Protein AF-A0A4P2VC71-F1 (afdb_monomer_lite)

pLDDT: mean 95.1, std 4.42, range [69.25, 98.5]

Secondary structure (DSSP, 8-state):
--HHHHHHHHHHHHHHHHTS-SSPPHHHHHHHHHIIIIIIIIIIIIIIIHHHHHHHTTT-HHHHHHHHHHHHHHHHHHHHHHHHHHHHHTT-TTHHHHHHHHHHHHHHHHHHHHHHTGGGGGGS-HHHHHHHHHHHHHHHHHHHHHSSHHHHS---GGGGGGTT-

InterPro domains:
  IPR012312 Hemerythrin-like [PF01814] (28-120)

Sequence (165 aa):
MDLLDLLLHEHAEIRTWALAPRPWPVQQFEEFNWFVVQCHATQLEDEVLFPLLRSRMAGRDEFLRSLSRIAADHRLLATLAGNTIKYGREGADVYPRRIDDYFKLLQFHNDSEEEMIFTAWNELPAADREDASARAADSARRCASSGPYLRYSGLAERTLGYLGQ

Radius of gyration: 16.1 Å; chains: 1; bounding box: 42×27×44 Å

Organism: NCBI:txid1874277

Structure (mmCIF, N/CA/C/O backbone):
data_AF-A0A4P2VC71-F1
#
_entry.id   AF-A0A4P2VC71-F1
#
loop_
_atom_site.group_PDB
_atom_site.id
_atom_site.type_symbol
_atom_site.label_atom_id
_atom_site.label_alt_id
_atom_site.label_comp_id
_atom_site.label_asym_id
_atom_site.label_entity_id
_atom_site.label_seq_id
_atom_site.pdbx_PDB_ins_code
_atom_site.Cartn_x
_atom_site.Cartn_y
_atom_site.Cartn_z
_atom_site.occupancy
_atom_site.B_iso_or_equiv
_atom_site.auth_seq_id
_atom_site.auth_comp_id
_atom_site.auth_asym_id
_atom_site.auth_atom_id
_atom_site.pdbx_PDB_model_num
ATOM 1 N N . MET A 1 1 ? -17.676 2.577 1.368 1.00 87.62 1 MET A N 1
ATOM 2 C CA . MET A 1 1 ? -16.464 1.724 1.289 1.00 87.62 1 MET A CA 1
ATOM 3 C C . MET A 1 1 ? -15.640 2.064 2.508 1.00 87.62 1 MET A C 1
ATOM 5 O O . MET A 1 1 ? -15.474 3.257 2.765 1.00 87.62 1 MET A O 1
ATOM 9 N N . ASP A 1 2 ? -15.211 1.075 3.285 1.00 94.38 2 ASP A N 1
ATOM 10 C CA . ASP A 1 2 ? -14.357 1.333 4.450 1.00 94.38 2 ASP A CA 1
ATOM 11 C C . ASP A 1 2 ? -12.859 1.223 4.096 1.00 94.38 2 ASP A C 1
ATOM 13 O O . ASP A 1 2 ? -12.495 0.887 2.967 1.00 94.38 2 ASP A O 1
ATOM 17 N N . LEU A 1 3 ? -11.975 1.591 5.029 1.00 96.75 3 LEU A N 1
ATOM 18 C CA . LEU A 1 3 ? -10.523 1.518 4.822 1.00 96.75 3 LEU A CA 1
ATOM 19 C C . LEU A 1 3 ? -10.050 0.091 4.501 1.00 96.75 3 LEU A C 1
ATOM 21 O O . LEU A 1 3 ? -9.169 -0.071 3.660 1.00 96.75 3 LEU A O 1
ATOM 25 N N . LEU A 1 4 ? -10.616 -0.936 5.138 1.00 97.19 4 LEU A N 1
ATOM 26 C CA . LEU A 1 4 ? -10.204 -2.309 4.866 1.00 97.19 4 LEU A CA 1
ATOM 27 C C . LEU A 1 4 ? -10.604 -2.728 3.446 1.00 97.19 4 LEU A C 1
ATOM 29 O O . LEU A 1 4 ? -9.791 -3.326 2.743 1.00 97.19 4 LEU A O 1
ATOM 33 N N . ASP A 1 5 ? -11.816 -2.381 3.005 1.00 96.69 5 ASP A N 1
ATOM 34 C CA . ASP A 1 5 ? -12.268 -2.626 1.631 1.00 96.69 5 ASP A CA 1
ATOM 35 C C . ASP A 1 5 ? -11.301 -2.007 0.608 1.00 96.69 5 ASP A C 1
ATOM 37 O O . ASP A 1 5 ? -10.988 -2.625 -0.412 1.00 96.69 5 ASP A O 1
ATOM 41 N N . LEU A 1 6 ? -10.817 -0.789 0.884 1.00 97.00 6 LEU A N 1
ATOM 42 C CA . LEU A 1 6 ? -9.843 -0.104 0.037 1.00 97.00 6 LEU A CA 1
ATOM 43 C C . LEU A 1 6 ? -8.512 -0.864 -0.027 1.00 97.00 6 LEU A C 1
ATOM 45 O O . LEU A 1 6 ? -8.025 -1.127 -1.124 1.00 97.00 6 LEU A O 1
ATOM 49 N N . LEU A 1 7 ? -7.939 -1.230 1.120 1.00 98.12 7 LEU A N 1
ATOM 50 C CA . LEU A 1 7 ? -6.653 -1.935 1.173 1.00 98.12 7 LEU A CA 1
ATOM 51 C C . LEU A 1 7 ? -6.731 -3.311 0.498 1.00 98.12 7 LEU A C 1
ATOM 53 O O . LEU A 1 7 ? -5.862 -3.666 -0.294 1.00 98.12 7 LEU A O 1
ATOM 57 N N . LEU A 1 8 ? -7.819 -4.055 0.721 1.00 98.06 8 LEU A N 1
ATOM 58 C CA . LEU A 1 8 ? -8.062 -5.336 0.049 1.00 98.06 8 LEU A CA 1
ATOM 59 C C . LEU A 1 8 ? -8.215 -5.178 -1.468 1.00 98.06 8 LEU A C 1
ATOM 61 O O . LEU A 1 8 ? -7.737 -6.018 -2.235 1.00 98.06 8 LEU A O 1
ATOM 65 N N . HIS A 1 9 ? -8.865 -4.103 -1.920 1.00 97.69 9 HIS A N 1
ATOM 66 C CA . HIS A 1 9 ? -8.932 -3.783 -3.342 1.00 97.69 9 HIS A CA 1
ATOM 67 C C . HIS A 1 9 ? -7.539 -3.489 -3.911 1.00 97.69 9 HIS A C 1
ATOM 69 O O . HIS A 1 9 ? -7.161 -4.063 -4.932 1.00 97.69 9 HIS A O 1
ATOM 75 N N . GLU A 1 10 ? -6.745 -2.665 -3.228 1.00 98.06 10 GLU A N 1
ATOM 76 C CA . GLU A 1 10 ? -5.369 -2.367 -3.628 1.00 98.06 10 GLU A CA 1
ATOM 77 C C . GLU A 1 10 ? -4.498 -3.630 -3.668 1.00 98.06 10 GLU A C 1
ATOM 79 O O . GLU A 1 10 ? -3.750 -3.819 -4.626 1.00 98.06 10 GLU A O 1
ATOM 84 N N . HIS A 1 11 ? -4.647 -4.554 -2.715 1.00 98.50 11 HIS A N 1
ATOM 85 C CA . HIS A 1 11 ? -3.982 -5.859 -2.757 1.00 98.50 11 HIS A CA 1
ATOM 86 C C . HIS A 1 11 ? -4.387 -6.688 -3.976 1.00 98.50 11 HIS A C 1
ATOM 88 O O . HIS A 1 11 ? -3.535 -7.308 -4.618 1.00 98.50 11 HIS A O 1
ATOM 94 N N . ALA A 1 12 ? -5.676 -6.718 -4.319 1.00 98.19 12 ALA A N 1
ATOM 95 C CA . ALA A 1 12 ? -6.151 -7.416 -5.509 1.00 98.19 12 ALA A CA 1
ATOM 96 C C . ALA A 1 12 ? -5.555 -6.818 -6.797 1.00 98.19 12 ALA A C 1
ATOM 98 O O . ALA A 1 12 ? -5.126 -7.556 -7.690 1.00 98.19 12 ALA A O 1
ATOM 99 N N . GLU A 1 13 ? -5.451 -5.493 -6.878 1.00 97.81 13 GLU A N 1
ATOM 100 C CA . GLU A 1 13 ? -4.826 -4.812 -8.013 1.00 97.81 13 GLU A CA 1
ATOM 101 C C . GLU A 1 13 ? -3.311 -5.044 -8.059 1.00 97.81 13 GLU A C 1
ATOM 103 O O . GLU A 1 13 ? -2.769 -5.356 -9.120 1.00 97.81 13 GLU A O 1
ATOM 108 N N . ILE A 1 14 ? -2.618 -5.021 -6.916 1.00 97.56 14 ILE A N 1
ATOM 109 C CA . ILE A 1 14 ? -1.199 -5.398 -6.812 1.00 97.56 14 ILE A CA 1
ATOM 110 C C . ILE A 1 14 ? -0.974 -6.818 -7.343 1.00 97.56 14 ILE A C 1
ATOM 112 O O . ILE A 1 14 ? -0.040 -7.046 -8.119 1.00 97.56 14 ILE A O 1
ATOM 116 N N . ARG A 1 15 ? -1.839 -7.776 -6.982 1.00 96.75 15 ARG A N 1
ATOM 117 C CA . ARG A 1 15 ? -1.779 -9.149 -7.509 1.00 96.75 15 ARG A CA 1
ATOM 118 C C . ARG A 1 15 ? -1.974 -9.173 -9.025 1.00 96.75 15 ARG A C 1
ATOM 120 O O . ARG A 1 15 ? -1.223 -9.865 -9.711 1.00 96.75 15 ARG A O 1
ATOM 127 N N . THR A 1 16 ? -2.908 -8.387 -9.558 1.00 96.38 16 THR A N 1
ATOM 128 C CA . THR A 1 16 ? -3.120 -8.247 -11.010 1.00 96.38 16 THR A CA 1
ATOM 129 C C . THR A 1 16 ? -1.877 -7.695 -11.709 1.00 96.38 16 THR A C 1
ATOM 131 O O . THR A 1 16 ? -1.413 -8.267 -12.698 1.00 96.38 16 THR A O 1
ATOM 134 N N . TRP A 1 17 ? -1.270 -6.639 -11.169 1.00 95.12 17 TRP A N 1
ATOM 135 C CA . TRP A 1 17 ? -0.030 -6.069 -11.693 1.00 95.12 17 TRP A CA 1
ATOM 136 C C . TRP A 1 17 ? 1.140 -7.052 -11.636 1.00 95.12 17 TRP A C 1
ATOM 138 O O . TRP A 1 17 ? 1.911 -7.145 -12.589 1.00 95.12 17 TRP A O 1
ATOM 148 N N . ALA A 1 18 ? 1.244 -7.852 -10.579 1.00 91.75 18 ALA A N 1
ATOM 149 C CA . ALA A 1 18 ? 2.288 -8.864 -10.450 1.00 91.75 18 ALA A CA 1
ATOM 150 C C . ALA A 1 18 ? 2.205 -9.983 -11.512 1.00 91.75 18 ALA A C 1
ATOM 152 O O . ALA A 1 18 ? 3.205 -10.663 -11.766 1.00 91.75 18 ALA A O 1
ATOM 153 N N . LEU A 1 19 ? 1.037 -10.169 -12.142 1.00 92.38 19 LEU A N 1
ATOM 154 C CA . LEU A 1 19 ? 0.822 -11.098 -13.259 1.00 92.38 19 LEU A CA 1
ATOM 155 C C . LEU A 1 19 ? 1.123 -10.480 -14.633 1.00 92.38 19 LEU A C 1
ATOM 157 O O . LEU A 1 19 ? 1.155 -11.203 -15.632 1.00 92.38 19 LEU A O 1
ATOM 161 N N . ALA A 1 20 ? 1.339 -9.164 -14.713 1.00 91.31 20 ALA A N 1
ATOM 162 C CA . ALA A 1 20 ? 1.603 -8.497 -15.979 1.00 91.31 20 ALA A CA 1
ATOM 163 C C . ALA A 1 20 ? 2.913 -9.005 -16.623 1.00 91.31 20 ALA A C 1
ATOM 165 O O . ALA A 1 20 ? 3.882 -9.294 -15.913 1.00 91.31 20 ALA A O 1
ATOM 166 N N . PRO A 1 21 ? 2.991 -9.077 -17.968 1.00 89.56 21 PRO A N 1
ATOM 167 C CA . PRO A 1 21 ? 4.203 -9.502 -18.661 1.00 89.56 21 PRO A CA 1
ATOM 168 C C . PRO A 1 21 ? 5.430 -8.667 -18.271 1.00 89.56 21 PRO A C 1
ATOM 170 O O . PRO A 1 21 ? 5.359 -7.443 -18.153 1.00 89.56 21 PRO A O 1
ATOM 173 N N . ARG A 1 22 ? 6.566 -9.345 -18.095 1.00 88.44 22 ARG A N 1
ATOM 174 C CA . ARG A 1 22 ? 7.864 -8.769 -17.706 1.00 88.44 22 ARG A CA 1
ATOM 175 C C . ARG A 1 22 ? 8.908 -8.971 -18.818 1.00 88.44 22 ARG A C 1
ATOM 177 O O . ARG A 1 22 ? 8.737 -9.886 -19.625 1.00 88.44 22 ARG A O 1
ATOM 184 N N . PRO A 1 23 ? 9.995 -8.170 -18.858 1.00 86.62 23 PRO A N 1
ATOM 185 C CA . PRO A 1 23 ? 10.369 -7.131 -17.891 1.00 86.62 23 PRO A CA 1
ATOM 186 C C . PRO A 1 23 ? 9.552 -5.848 -18.044 1.00 86.62 23 PRO A C 1
ATOM 188 O O . PRO A 1 23 ? 9.171 -5.462 -19.146 1.00 86.62 23 PRO A O 1
ATOM 191 N N . TRP A 1 24 ? 9.308 -5.170 -16.924 1.00 93.62 24 TRP A N 1
ATOM 192 C CA . TRP A 1 24 ? 8.734 -3.828 -16.946 1.00 93.62 24 TRP A CA 1
ATOM 193 C C . TRP A 1 24 ? 9.799 -2.789 -17.302 1.00 93.62 24 TRP A C 1
ATOM 195 O O . TRP A 1 24 ? 10.953 -2.947 -16.903 1.00 93.62 24 TRP A O 1
ATOM 205 N N . PRO A 1 25 ? 9.441 -1.698 -17.997 1.00 95.75 25 PRO A N 1
ATOM 206 C CA . PRO A 1 25 ? 10.282 -0.512 -18.057 1.00 95.75 25 PRO A CA 1
ATOM 207 C C . PRO A 1 25 ? 10.579 0.028 -16.651 1.00 95.75 25 PRO A C 1
ATOM 209 O O . PRO A 1 25 ? 9.699 0.052 -15.789 1.00 95.75 25 PRO A O 1
ATOM 212 N N . VAL A 1 26 ? 11.794 0.546 -16.444 1.00 96.94 26 VAL A N 1
ATOM 213 C CA . VAL A 1 26 ? 12.238 1.091 -15.145 1.00 96.94 26 VAL A CA 1
ATOM 214 C C . VAL A 1 26 ? 11.289 2.156 -14.612 1.00 96.94 26 VAL A C 1
ATOM 216 O O . VAL A 1 26 ? 10.932 2.116 -13.440 1.00 96.94 26 VAL A O 1
ATOM 219 N N . GLN A 1 27 ? 10.831 3.058 -15.482 1.00 96.94 27 GLN A N 1
ATOM 220 C CA . GLN A 1 27 ? 9.876 4.099 -15.110 1.00 96.94 27 GLN A CA 1
ATOM 221 C C . GLN A 1 27 ? 8.548 3.511 -14.614 1.00 96.94 27 GLN A C 1
ATOM 223 O O . GLN A 1 27 ? 8.028 3.957 -13.600 1.00 96.94 27 GLN A O 1
ATOM 228 N N . GLN A 1 28 ? 8.015 2.485 -15.285 1.00 97.00 28 GLN A N 1
ATOM 229 C CA . GLN A 1 28 ? 6.777 1.837 -14.848 1.00 97.00 28 GLN A CA 1
ATOM 230 C C . GLN A 1 28 ? 6.952 1.200 -13.463 1.00 97.00 28 GLN A C 1
ATOM 232 O O . GLN A 1 28 ? 6.090 1.351 -12.603 1.00 97.00 28 GLN A O 1
ATOM 237 N N . PHE A 1 29 ? 8.079 0.521 -13.226 1.00 97.62 29 PHE A N 1
ATOM 238 C CA . PHE A 1 29 ? 8.378 -0.057 -11.915 1.00 97.62 29 PHE A CA 1
ATOM 239 C C . PHE A 1 29 ? 8.535 1.010 -10.822 1.00 97.62 29 PHE A C 1
ATOM 241 O O . PHE A 1 29 ? 8.042 0.827 -9.713 1.00 97.62 29 PHE A O 1
ATOM 248 N N . GLU A 1 30 ? 9.184 2.133 -11.127 1.00 97.25 30 GLU A N 1
ATOM 249 C CA . GLU A 1 30 ? 9.347 3.253 -10.197 1.00 97.25 30 GLU A CA 1
ATOM 250 C C . GLU A 1 30 ? 8.003 3.882 -9.813 1.00 97.25 30 GLU A C 1
ATOM 252 O O . GLU A 1 30 ? 7.737 4.084 -8.629 1.00 97.25 30 GLU A O 1
ATOM 257 N N . GLU A 1 31 ? 7.131 4.124 -10.791 1.00 97.44 31 GLU A N 1
ATOM 258 C CA . GLU A 1 31 ? 5.788 4.650 -10.551 1.00 97.44 31 GLU A CA 1
ATOM 259 C C . GLU A 1 31 ? 4.922 3.663 -9.740 1.00 97.44 31 GLU A C 1
ATOM 261 O O . GLU A 1 31 ? 4.234 4.069 -8.804 1.00 97.44 31 GLU A O 1
ATOM 266 N N . PHE A 1 32 ? 4.982 2.364 -10.050 1.00 97.69 32 PHE A N 1
ATOM 267 C CA . PHE A 1 32 ? 4.280 1.335 -9.274 1.00 97.69 32 PHE A CA 1
ATOM 268 C C . PHE A 1 32 ? 4.787 1.264 -7.834 1.00 97.69 32 PHE A C 1
ATOM 270 O O . PHE A 1 32 ? 3.998 1.253 -6.893 1.00 97.69 32 PHE A O 1
ATOM 277 N N . ASN A 1 33 ? 6.107 1.270 -7.639 1.00 97.25 33 ASN A N 1
ATOM 278 C CA . ASN A 1 33 ? 6.681 1.254 -6.301 1.00 97.25 33 ASN A CA 1
ATOM 279 C C . ASN A 1 33 ? 6.342 2.527 -5.513 1.00 97.25 33 ASN A C 1
ATOM 281 O O . ASN A 1 33 ? 6.186 2.465 -4.297 1.00 97.25 33 ASN A O 1
ATOM 285 N N . TRP A 1 34 ? 6.216 3.678 -6.179 1.00 97.38 34 TRP A N 1
ATOM 286 C CA . TRP A 1 34 ? 5.716 4.884 -5.525 1.00 97.38 34 TRP A CA 1
ATOM 287 C C . TRP A 1 34 ? 4.308 4.654 -4.970 1.00 97.38 34 TRP A C 1
ATOM 289 O O . TRP A 1 34 ? 4.069 4.962 -3.808 1.00 97.38 34 TRP A O 1
ATOM 299 N N . PHE A 1 35 ? 3.409 4.048 -5.752 1.00 97.94 35 PHE A N 1
ATOM 300 C CA . PHE A 1 35 ? 2.071 3.686 -5.279 1.00 97.94 35 PHE A CA 1
ATOM 301 C C . PHE A 1 35 ? 2.130 2.748 -4.060 1.00 97.94 35 PHE A C 1
ATOM 303 O O . PHE A 1 35 ? 1.553 3.076 -3.023 1.00 97.94 35 PHE A O 1
ATOM 310 N N . VAL A 1 36 ? 2.883 1.648 -4.151 1.00 98.00 36 VAL A N 1
ATOM 311 C CA . VAL A 1 36 ? 2.994 0.648 -3.072 1.00 98.00 36 VAL A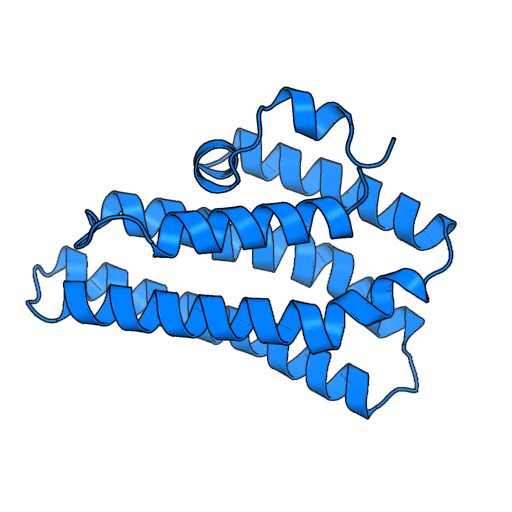 CA 1
ATOM 312 C C . VAL A 1 36 ? 3.570 1.255 -1.793 1.00 98.00 36 VAL A C 1
ATOM 314 O O . VAL A 1 36 ? 3.018 1.086 -0.714 1.00 98.00 36 VAL A O 1
ATOM 317 N N . VAL A 1 37 ? 4.689 1.973 -1.886 1.00 97.00 37 VAL A N 1
ATOM 318 C CA . VAL A 1 37 ? 5.411 2.426 -0.691 1.00 97.00 37 VAL A CA 1
ATOM 319 C C . VAL A 1 37 ? 4.843 3.732 -0.154 1.00 97.00 37 VAL A C 1
ATOM 321 O O . VAL A 1 37 ? 4.640 3.863 1.049 1.00 97.00 37 VAL A O 1
ATOM 324 N N . GLN A 1 38 ? 4.629 4.728 -1.017 1.00 96.31 38 GLN A N 1
ATOM 325 C CA . GLN A 1 38 ? 4.225 6.057 -0.559 1.00 96.31 38 GLN A CA 1
ATOM 326 C C . GLN A 1 38 ? 2.744 6.111 -0.223 1.00 96.31 38 GLN A C 1
ATOM 328 O O . GLN A 1 38 ? 2.388 6.734 0.765 1.00 96.31 38 GLN A O 1
ATOM 333 N N . CYS A 1 39 ? 1.881 5.473 -1.009 1.00 97.19 39 CYS A N 1
ATOM 334 C CA . CYS A 1 39 ? 0.444 5.601 -0.796 1.00 97.19 39 CYS A CA 1
ATOM 335 C C . CYS A 1 39 ? -0.113 4.492 0.072 1.00 97.19 39 CYS A C 1
ATOM 337 O O . CYS A 1 39 ? -0.624 4.775 1.149 1.00 97.19 39 CYS A O 1
ATOM 339 N N . HIS A 1 40 ? 0.032 3.255 -0.381 1.00 97.81 40 HIS A N 1
ATOM 340 C CA . HIS A 1 40 ? -0.532 2.096 0.291 1.00 97.81 40 HIS A CA 1
ATOM 341 C C . HIS A 1 40 ? 0.117 1.881 1.674 1.00 97.81 40 HIS A C 1
ATOM 343 O O . HIS A 1 40 ? -0.497 2.177 2.700 1.00 97.81 40 HIS A O 1
ATOM 349 N N . ALA A 1 41 ? 1.414 1.567 1.704 1.00 98.06 41 ALA A N 1
ATOM 350 C CA . ALA A 1 41 ? 2.123 1.288 2.953 1.00 98.06 41 ALA A CA 1
ATOM 351 C C . ALA A 1 41 ? 2.238 2.509 3.888 1.00 98.06 41 ALA A C 1
ATOM 353 O O . ALA A 1 41 ? 1.997 2.422 5.090 1.00 98.06 41 ALA A O 1
ATOM 354 N N . THR A 1 42 ? 2.614 3.683 3.365 1.00 97.19 42 THR A N 1
ATOM 355 C CA . THR A 1 42 ? 2.878 4.846 4.235 1.00 97.19 42 THR A CA 1
ATOM 356 C C . THR A 1 42 ? 1.594 5.592 4.607 1.00 97.19 42 THR A C 1
ATOM 358 O O . THR A 1 42 ? 1.284 5.738 5.787 1.00 97.19 42 THR A O 1
ATOM 361 N N . GLN A 1 43 ? 0.845 6.097 3.620 1.00 97.06 43 GLN A N 1
ATOM 362 C CA . GLN A 1 43 ? -0.271 7.023 3.872 1.00 97.06 43 GLN A CA 1
ATOM 363 C C . GLN A 1 43 ? -1.548 6.340 4.381 1.00 97.06 43 GLN A C 1
ATOM 365 O O . GLN A 1 43 ? -2.369 7.015 5.012 1.00 97.06 43 GLN A O 1
ATOM 370 N N . LEU A 1 44 ? -1.747 5.050 4.091 1.00 97.62 44 LEU A N 1
ATOM 371 C CA . LEU A 1 44 ? -2.934 4.302 4.517 1.00 97.62 44 LEU A CA 1
ATOM 372 C C . LEU A 1 44 ? -2.625 3.367 5.692 1.00 97.62 44 LEU A C 1
ATOM 374 O O . LEU A 1 44 ? -3.320 3.414 6.707 1.00 97.62 44 LEU A O 1
ATOM 378 N N . GLU A 1 45 ? -1.564 2.570 5.625 1.00 98.44 45 GLU A N 1
ATOM 379 C CA . GLU A 1 45 ? -1.261 1.622 6.703 1.00 98.44 45 GLU A CA 1
ATOM 380 C C . GLU A 1 45 ? -0.516 2.265 7.873 1.00 98.44 45 GLU A C 1
ATOM 382 O O . GLU A 1 45 ? -1.064 2.373 8.975 1.00 98.44 45 GLU A O 1
ATOM 387 N N . ASP A 1 46 ? 0.711 2.739 7.651 1.00 98.12 46 ASP A N 1
ATOM 388 C CA . ASP A 1 46 ? 1.595 3.218 8.719 1.00 98.12 46 ASP A CA 1
ATOM 389 C C . ASP A 1 46 ? 1.073 4.487 9.417 1.00 98.12 46 ASP A C 1
ATOM 391 O O . ASP A 1 46 ? 1.320 4.685 10.613 1.00 98.12 46 ASP A O 1
ATOM 395 N N . GLU A 1 47 ? 0.340 5.345 8.701 1.00 98.12 47 GLU A N 1
ATOM 396 C CA . GLU A 1 47 ? -0.207 6.602 9.231 1.00 98.12 47 GLU A CA 1
ATOM 397 C C . GLU A 1 47 ? -1.642 6.487 9.775 1.00 98.12 47 GLU A C 1
ATOM 399 O O . GLU A 1 47 ? -2.040 7.287 10.636 1.00 98.12 47 GLU A O 1
ATOM 404 N N . VAL A 1 48 ? -2.432 5.509 9.312 1.00 98.00 48 VAL A N 1
ATOM 405 C CA . VAL A 1 48 ? -3.855 5.389 9.680 1.00 98.00 48 VAL A CA 1
ATOM 406 C C . VAL A 1 48 ? -4.158 4.054 10.352 1.00 98.00 48 VAL A C 1
ATOM 408 O O . VAL A 1 48 ? -4.481 4.051 11.545 1.00 98.00 48 VAL A O 1
ATOM 411 N N . LEU A 1 49 ? -4.038 2.934 9.634 1.00 98.25 49 LEU A N 1
ATOM 412 C CA . LEU A 1 49 ? -4.454 1.621 10.136 1.00 98.25 49 LEU A CA 1
ATOM 413 C C . LEU A 1 49 ? -3.604 1.145 11.322 1.00 98.25 49 LEU A C 1
ATOM 415 O O . LEU A 1 49 ? -4.130 0.815 12.388 1.00 98.25 49 LEU A O 1
ATOM 419 N N . PHE A 1 50 ? -2.281 1.098 11.166 1.00 98.19 50 PHE A N 1
ATOM 420 C CA . PHE A 1 50 ? -1.388 0.487 12.150 1.00 98.19 50 PHE A CA 1
ATOM 421 C C . PHE A 1 50 ? -1.370 1.234 13.487 1.00 98.19 50 PHE A C 1
ATOM 423 O O . PHE A 1 50 ? -1.401 0.564 14.524 1.00 98.19 50 PHE A O 1
ATOM 430 N N . PRO A 1 51 ? -1.359 2.582 13.540 1.00 98.19 51 PRO A N 1
ATOM 431 C CA . PRO A 1 51 ? -1.482 3.303 14.803 1.00 98.19 51 PRO A CA 1
ATOM 432 C C . PRO A 1 51 ? -2.784 2.983 15.544 1.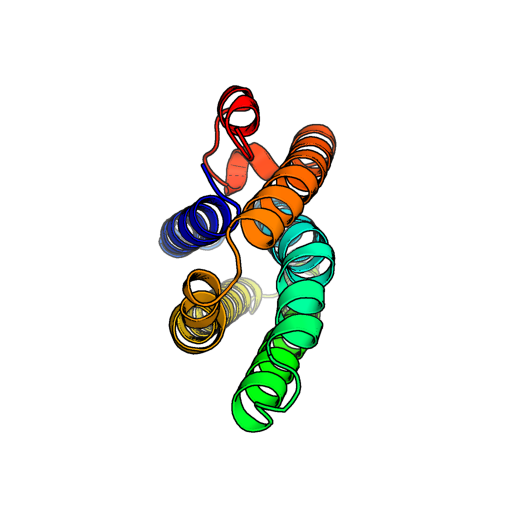00 98.19 51 PRO A C 1
ATOM 434 O O . PRO A 1 51 ? -2.758 2.776 16.761 1.00 98.19 51 PRO A O 1
ATOM 437 N N . LEU A 1 52 ? -3.905 2.884 14.819 1.00 98.25 52 LEU A N 1
ATOM 438 C CA . LEU A 1 52 ? -5.194 2.519 15.403 1.00 98.25 52 LEU A CA 1
ATOM 439 C C . LEU A 1 52 ? -5.155 1.099 15.977 1.00 98.25 52 LEU A C 1
ATOM 441 O O . LEU A 1 52 ? -5.500 0.896 17.144 1.00 98.25 52 LEU A O 1
ATOM 445 N N . LEU A 1 53 ? -4.666 0.130 15.199 1.00 98.12 53 LEU A N 1
ATOM 446 C CA . LEU A 1 53 ? -4.542 -1.260 15.638 1.00 98.12 53 LEU A CA 1
ATOM 447 C C . LEU A 1 53 ? -3.612 -1.398 16.848 1.00 98.12 53 LEU A C 1
ATOM 449 O O . LEU A 1 53 ? -3.959 -2.097 17.797 1.00 98.12 53 LEU A O 1
ATOM 453 N N . ARG A 1 54 ? -2.476 -0.686 16.886 1.00 97.69 54 ARG A N 1
ATOM 454 C CA . ARG A 1 54 ? -1.586 -0.673 18.065 1.00 97.69 54 ARG A CA 1
ATOM 455 C C . ARG A 1 54 ? -2.295 -0.173 19.316 1.00 97.69 54 ARG A C 1
ATOM 457 O O . ARG A 1 54 ? -2.085 -0.724 20.392 1.00 97.69 54 ARG A O 1
ATOM 464 N N . SER A 1 55 ? -3.108 0.873 19.180 1.00 97.31 55 SER A N 1
ATOM 465 C CA . SER A 1 55 ? -3.841 1.450 20.305 1.00 97.31 55 SER A CA 1
ATOM 466 C C . SER A 1 55 ? -4.950 0.520 20.799 1.00 97.31 55 SER A C 1
ATOM 468 O O . SER A 1 55 ? -5.068 0.291 22.003 1.00 97.31 55 SER A O 1
ATOM 470 N N . ARG A 1 56 ? -5.750 -0.038 19.884 1.00 97.19 56 ARG A N 1
ATOM 471 C CA . ARG A 1 56 ? -6.936 -0.837 20.226 1.00 97.19 56 ARG A CA 1
ATOM 472 C C . ARG A 1 56 ? -6.629 -2.283 20.592 1.00 97.19 56 ARG A C 1
ATOM 474 O O . ARG A 1 56 ? -7.362 -2.859 21.386 1.00 97.19 56 ARG A O 1
ATOM 481 N N . MET A 1 57 ? -5.525 -2.834 20.097 1.00 96.12 57 MET A N 1
ATOM 482 C CA . MET A 1 57 ? -5.067 -4.192 20.413 1.00 96.12 57 MET A CA 1
ATOM 483 C C . MET A 1 57 ? -3.986 -4.209 21.503 1.00 96.12 57 MET A C 1
ATOM 485 O O . MET A 1 57 ? -3.189 -5.147 21.590 1.00 96.12 57 MET A O 1
ATOM 489 N N . ALA A 1 58 ? -3.942 -3.172 22.346 1.00 93.19 58 ALA A N 1
ATOM 490 C CA . ALA A 1 58 ? -3.039 -3.114 23.487 1.00 93.19 58 ALA A CA 1
ATOM 491 C C . ALA A 1 58 ? -3.223 -4.353 24.387 1.00 93.19 58 ALA A C 1
ATOM 493 O O . ALA A 1 58 ? -4.338 -4.709 24.762 1.00 93.19 58 ALA A O 1
ATOM 494 N N . GLY A 1 59 ? -2.117 -5.025 24.717 1.00 93.69 59 GLY A N 1
ATOM 495 C CA . GLY A 1 59 ? -2.119 -6.270 25.495 1.00 93.69 59 GLY A CA 1
ATOM 496 C C . GLY A 1 59 ? -2.216 -7.558 24.667 1.00 93.69 59 GLY A C 1
ATOM 497 O O . GLY A 1 59 ? -2.102 -8.644 25.231 1.00 93.69 59 GLY A O 1
ATOM 498 N N . ARG A 1 60 ? -2.369 -7.479 23.336 1.00 96.06 60 ARG A N 1
ATOM 499 C CA . ARG A 1 60 ? -2.253 -8.639 22.431 1.00 96.06 60 ARG A CA 1
ATOM 500 C C . ARG A 1 60 ? -0.830 -8.754 21.886 1.00 96.06 60 ARG A C 1
ATOM 502 O O . ARG A 1 60 ? -0.579 -8.496 20.713 1.00 96.06 60 ARG A O 1
ATOM 509 N N . ASP A 1 61 ? 0.116 -9.145 22.736 1.00 96.62 61 ASP A N 1
ATOM 510 C CA . ASP A 1 61 ? 1.554 -9.087 22.424 1.00 96.62 61 ASP A CA 1
ATOM 511 C C . ASP A 1 61 ? 1.958 -9.813 21.130 1.00 96.62 61 ASP A C 1
ATOM 513 O O . ASP A 1 61 ? 2.831 -9.346 20.401 1.00 96.62 61 ASP A O 1
ATOM 517 N N . GLU A 1 62 ? 1.342 -10.955 20.822 1.00 96.62 62 GLU A N 1
ATOM 518 C CA . GLU A 1 62 ? 1.621 -11.700 19.587 1.00 96.62 62 GLU A CA 1
ATOM 519 C C . GLU A 1 62 ? 1.150 -10.958 18.332 1.00 96.62 62 GLU A C 1
ATOM 521 O O . GLU A 1 62 ? 1.896 -10.853 17.354 1.00 96.62 62 GLU A O 1
ATOM 526 N N . PHE A 1 63 ? -0.046 -10.373 18.387 1.00 97.25 63 PHE A N 1
ATOM 527 C CA . PHE A 1 63 ? -0.566 -9.526 17.321 1.00 97.25 63 PHE A CA 1
ATOM 528 C C . PHE A 1 63 ? 0.323 -8.293 17.127 1.00 97.25 63 PHE A C 1
ATOM 530 O O . PHE A 1 63 ? 0.736 -7.996 16.011 1.00 97.25 63 PHE A O 1
ATOM 537 N N . LEU A 1 64 ? 0.710 -7.617 18.213 1.00 97.69 64 LEU A N 1
ATOM 538 C CA . LEU A 1 64 ? 1.567 -6.428 18.152 1.00 97.69 64 LEU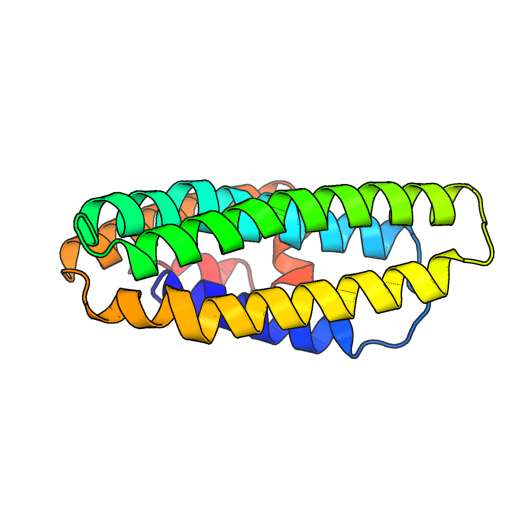 A CA 1
ATOM 539 C C . LEU A 1 64 ? 2.969 -6.732 17.601 1.00 97.69 64 LEU A C 1
ATOM 541 O O . LEU A 1 64 ? 3.543 -5.904 16.886 1.00 97.69 64 LEU A O 1
ATOM 545 N N . ARG A 1 65 ? 3.520 -7.923 17.882 1.00 97.50 65 ARG A N 1
ATOM 546 C CA . ARG A 1 65 ? 4.757 -8.403 17.243 1.00 97.50 65 ARG A CA 1
ATOM 547 C C . ARG A 1 65 ? 4.568 -8.619 15.744 1.00 97.50 65 ARG A C 1
ATOM 549 O O . ARG A 1 65 ? 5.425 -8.195 14.972 1.00 97.50 65 ARG A O 1
ATOM 556 N N . SER A 1 66 ? 3.457 -9.228 15.339 1.00 97.50 66 SER A N 1
ATOM 557 C CA . SER A 1 66 ? 3.131 -9.447 13.924 1.00 97.50 66 SER A CA 1
ATOM 558 C C . SER A 1 66 ? 2.959 -8.122 13.183 1.00 97.50 66 SER A C 1
ATOM 560 O O . SER A 1 66 ? 3.603 -7.914 12.162 1.00 97.50 66 SER A O 1
ATOM 562 N N . LEU A 1 67 ? 2.216 -7.178 13.761 1.00 97.44 67 LEU A N 1
ATOM 563 C CA . LEU A 1 67 ? 2.031 -5.828 13.229 1.00 97.44 67 LEU A CA 1
ATOM 564 C C . LEU A 1 67 ? 3.361 -5.074 13.090 1.00 97.44 67 LEU A C 1
ATOM 566 O O . LEU A 1 67 ? 3.607 -4.404 12.093 1.00 97.44 67 LEU A O 1
ATOM 570 N N . SER A 1 68 ? 4.253 -5.207 14.075 1.00 97.19 68 SER A N 1
ATOM 571 C CA . SER A 1 68 ? 5.587 -4.596 14.013 1.00 97.19 68 SER A CA 1
ATOM 572 C C . SER A 1 68 ? 6.469 -5.220 12.929 1.00 97.19 68 SER A C 1
ATOM 574 O O . SER A 1 68 ? 7.269 -4.514 12.320 1.00 97.19 68 SER A O 1
ATOM 576 N N . ARG A 1 69 ? 6.335 -6.531 12.690 1.00 97.25 69 ARG A N 1
ATOM 577 C CA . ARG A 1 69 ? 7.034 -7.239 11.611 1.00 97.25 69 ARG A CA 1
ATOM 578 C C . ARG A 1 69 ? 6.543 -6.771 10.240 1.00 97.25 69 ARG A C 1
ATOM 580 O O . ARG A 1 69 ? 7.377 -6.388 9.432 1.00 97.25 69 ARG A O 1
ATOM 587 N N . ILE A 1 70 ? 5.228 -6.727 10.021 1.00 96.94 70 ILE A N 1
ATOM 588 C CA . ILE A 1 70 ? 4.625 -6.248 8.765 1.00 96.94 70 ILE A CA 1
ATOM 589 C C . ILE A 1 70 ? 5.060 -4.804 8.472 1.00 96.94 70 ILE A C 1
ATOM 591 O O . ILE A 1 70 ? 5.604 -4.533 7.407 1.00 96.94 70 ILE A O 1
ATOM 595 N N . ALA A 1 71 ? 4.999 -3.905 9.460 1.00 96.38 71 ALA A N 1
ATOM 596 C CA . ALA A 1 71 ? 5.497 -2.535 9.296 1.00 96.38 71 ALA A CA 1
ATOM 597 C C . ALA A 1 71 ? 7.010 -2.459 8.984 1.00 96.38 71 ALA A C 1
ATOM 599 O O . ALA A 1 71 ? 7.488 -1.529 8.331 1.00 96.38 71 ALA A O 1
ATOM 600 N N . ALA A 1 72 ? 7.810 -3.420 9.458 1.00 96.62 72 ALA A N 1
ATOM 601 C CA . ALA A 1 72 ? 9.228 -3.492 9.109 1.00 96.62 72 ALA A CA 1
ATOM 602 C C . ALA A 1 72 ? 9.442 -3.956 7.657 1.00 96.62 72 ALA A C 1
ATOM 604 O O . ALA A 1 72 ? 10.382 -3.484 7.006 1.00 96.62 72 ALA A O 1
ATOM 605 N N . ASP A 1 73 ? 8.562 -4.814 7.137 1.00 97.06 73 ASP A N 1
ATOM 606 C CA . ASP A 1 73 ? 8.603 -5.282 5.751 1.00 97.06 73 ASP A CA 1
ATOM 607 C C . ASP A 1 73 ? 8.421 -4.119 4.756 1.00 97.06 73 ASP A C 1
ATOM 609 O O . ASP A 1 73 ? 9.076 -4.122 3.713 1.00 97.06 73 ASP A O 1
ATOM 613 N N . HIS A 1 74 ? 7.686 -3.050 5.103 1.00 98.00 74 HIS A N 1
ATOM 614 C CA . HIS A 1 74 ? 7.580 -1.835 4.270 1.00 98.00 74 HIS A CA 1
ATOM 615 C C . HIS A 1 74 ? 8.951 -1.222 3.957 1.00 98.00 74 HIS A C 1
ATOM 617 O O . HIS A 1 74 ? 9.250 -0.838 2.821 1.00 98.00 74 HIS A O 1
ATOM 623 N N . ARG A 1 75 ? 9.844 -1.173 4.954 1.00 95.69 75 ARG A N 1
ATOM 624 C CA . ARG A 1 75 ? 11.211 -0.650 4.777 1.00 95.69 75 ARG A CA 1
ATOM 625 C C . ARG A 1 75 ? 12.062 -1.579 3.921 1.00 95.69 75 ARG A C 1
ATOM 627 O O . ARG A 1 75 ? 12.894 -1.106 3.139 1.00 95.69 75 ARG A O 1
ATOM 634 N N . LEU A 1 76 ? 11.870 -2.889 4.071 1.00 96.31 76 LEU A N 1
ATOM 635 C CA . LEU A 1 76 ? 12.545 -3.888 3.250 1.00 96.31 76 LEU A CA 1
ATOM 636 C C . LEU A 1 76 ? 12.114 -3.763 1.783 1.00 96.31 76 LEU A C 1
ATOM 638 O O . LEU A 1 76 ? 12.981 -3.690 0.910 1.00 96.31 76 LEU A O 1
ATOM 642 N N . LEU A 1 77 ? 10.809 -3.662 1.519 1.00 97.81 77 LEU A N 1
ATOM 643 C CA . LEU A 1 77 ? 10.241 -3.455 0.185 1.00 97.81 77 LEU A CA 1
ATOM 644 C C . LEU A 1 77 ? 10.767 -2.164 -0.450 1.00 97.81 77 LEU A C 1
ATOM 646 O O . LEU A 1 77 ? 11.281 -2.202 -1.570 1.00 97.81 77 LEU A O 1
ATOM 650 N N . ALA A 1 78 ? 10.750 -1.048 0.284 1.00 97.50 78 ALA A N 1
ATOM 651 C CA . ALA A 1 78 ? 11.300 0.224 -0.184 1.00 97.50 78 ALA A CA 1
ATOM 652 C C . ALA A 1 78 ? 12.791 0.118 -0.556 1.00 97.50 78 ALA A C 1
ATOM 654 O O . ALA A 1 78 ? 13.221 0.607 -1.605 1.00 97.50 78 ALA A O 1
ATOM 655 N N . THR A 1 79 ? 13.584 -0.568 0.272 1.00 96.88 79 THR A N 1
ATOM 656 C CA . THR A 1 79 ? 15.019 -0.779 0.023 1.00 96.88 79 THR A CA 1
ATOM 657 C C . THR A 1 79 ? 15.252 -1.659 -1.205 1.00 96.88 79 THR A C 1
ATOM 659 O O . THR A 1 79 ? 16.096 -1.351 -2.054 1.00 96.88 79 THR A O 1
ATOM 662 N N . LEU A 1 80 ? 14.501 -2.756 -1.325 1.00 96.81 80 LEU A N 1
ATOM 663 C CA . LEU A 1 80 ? 14.598 -3.679 -2.451 1.00 96.81 80 LEU A CA 1
ATOM 664 C C . LEU A 1 80 ? 14.221 -2.990 -3.765 1.00 96.81 80 LEU A C 1
ATOM 666 O O . LEU A 1 80 ? 14.926 -3.154 -4.765 1.00 96.81 80 LEU A O 1
ATOM 670 N N . ALA A 1 81 ? 13.165 -2.177 -3.759 1.00 97.44 81 ALA A N 1
ATOM 671 C CA . ALA A 1 81 ? 12.770 -1.390 -4.915 1.00 97.44 81 ALA A CA 1
ATOM 672 C C . ALA A 1 81 ? 13.836 -0.369 -5.309 1.00 97.44 81 ALA A C 1
ATOM 674 O O . ALA A 1 81 ? 14.200 -0.310 -6.481 1.00 97.44 81 ALA A O 1
ATOM 675 N N . GLY A 1 82 ? 14.399 0.377 -4.352 1.00 97.56 82 GLY A N 1
ATOM 676 C CA . GLY A 1 82 ? 15.465 1.346 -4.626 1.00 97.56 82 GLY A CA 1
ATOM 677 C C . GLY A 1 82 ? 16.681 0.705 -5.303 1.00 97.56 82 GLY A C 1
ATOM 678 O O . GLY A 1 82 ? 17.173 1.202 -6.318 1.00 97.56 82 GLY A O 1
ATOM 679 N N . ASN A 1 83 ? 17.114 -0.456 -4.804 1.00 97.12 83 ASN A N 1
ATOM 680 C CA . ASN A 1 83 ? 18.189 -1.229 -5.429 1.00 97.12 83 ASN A CA 1
ATOM 681 C C . ASN A 1 83 ? 17.799 -1.741 -6.824 1.00 97.12 83 ASN A C 1
ATOM 683 O O . ASN A 1 83 ? 18.599 -1.675 -7.754 1.00 97.12 83 ASN A O 1
ATOM 687 N N . THR A 1 84 ? 16.566 -2.220 -6.991 1.00 97.25 84 THR A N 1
ATOM 688 C CA . THR A 1 84 ? 16.057 -2.721 -8.277 1.00 97.25 84 THR A CA 1
ATOM 689 C C . THR A 1 84 ? 15.992 -1.611 -9.328 1.00 97.25 84 THR A C 1
ATOM 691 O O . THR A 1 84 ? 16.471 -1.802 -10.443 1.00 97.25 84 THR A O 1
ATOM 694 N N . ILE A 1 85 ? 15.500 -0.422 -8.967 1.00 97.75 85 ILE A N 1
ATOM 695 C CA . ILE A 1 85 ? 15.486 0.768 -9.832 1.00 97.75 85 ILE A CA 1
ATOM 696 C C . ILE A 1 85 ? 16.911 1.144 -10.237 1.00 97.75 85 ILE A C 1
ATOM 698 O O . ILE A 1 85 ? 17.164 1.395 -11.415 1.00 97.75 85 ILE A O 1
ATOM 702 N N . LYS A 1 86 ? 17.856 1.142 -9.287 1.00 97.62 86 LYS A N 1
ATOM 703 C CA . LYS A 1 86 ? 19.270 1.414 -9.571 1.00 97.62 86 LYS A CA 1
ATOM 704 C C . LYS A 1 86 ? 19.826 0.453 -10.627 1.00 97.62 86 LYS A C 1
ATOM 706 O O . LYS A 1 86 ? 20.355 0.919 -11.631 1.00 97.62 86 LYS A O 1
ATOM 711 N N . TYR A 1 87 ? 19.636 -0.857 -10.454 1.00 96.19 87 TYR A N 1
ATOM 712 C CA . TYR A 1 87 ? 20.075 -1.852 -11.440 1.00 96.19 87 TYR A CA 1
ATOM 713 C C . TYR A 1 87 ? 19.428 -1.648 -12.812 1.00 96.19 87 TYR A C 1
ATOM 715 O O . TYR A 1 87 ? 20.102 -1.778 -13.832 1.00 96.19 87 TYR A O 1
ATOM 723 N N . GLY A 1 88 ? 18.142 -1.293 -12.845 1.00 96.06 88 GLY A N 1
ATOM 724 C CA . GLY A 1 88 ? 17.441 -0.980 -14.087 1.00 96.06 88 GLY A CA 1
ATOM 725 C C . GLY A 1 88 ? 18.033 0.230 -14.812 1.00 96.06 88 GLY A C 1
ATOM 726 O O . GLY A 1 88 ? 18.249 0.176 -16.020 1.00 96.06 88 GLY A O 1
ATOM 727 N N . ARG A 1 89 ? 18.349 1.308 -14.083 1.00 96.69 89 ARG A N 1
ATOM 728 C CA . ARG A 1 89 ? 18.971 2.523 -14.647 1.00 96.69 89 ARG A CA 1
ATOM 729 C C . ARG A 1 89 ? 20.396 2.287 -15.145 1.00 96.69 89 ARG A C 1
ATOM 731 O O . ARG A 1 89 ? 20.808 2.912 -16.114 1.00 96.69 89 ARG A O 1
ATOM 738 N N . GLU A 1 90 ? 21.128 1.388 -14.497 1.00 96.69 90 GLU A N 1
ATOM 739 C CA . GLU A 1 90 ? 22.476 0.973 -14.905 1.00 96.69 90 GLU A CA 1
ATOM 740 C C . GLU A 1 90 ? 22.465 -0.001 -16.098 1.00 96.69 90 GLU A C 1
ATOM 742 O O . GLU A 1 90 ? 23.527 -0.342 -16.613 1.00 96.69 90 GLU A O 1
ATOM 747 N N . GLY A 1 91 ? 21.286 -0.451 -16.549 1.00 91.31 91 GLY A N 1
ATOM 748 C CA . GLY A 1 91 ? 21.160 -1.433 -17.628 1.00 91.31 91 GLY A CA 1
ATOM 749 C C . GLY A 1 91 ? 21.683 -2.816 -17.239 1.00 91.31 91 GLY A C 1
ATOM 750 O O . GLY A 1 91 ? 22.124 -3.569 -18.101 1.00 91.31 91 GLY A O 1
ATOM 751 N N . ALA A 1 92 ? 21.681 -3.146 -15.946 1.00 92.81 92 ALA A N 1
ATOM 752 C CA . ALA A 1 92 ? 22.226 -4.404 -15.463 1.00 92.81 92 ALA A CA 1
ATOM 753 C C . ALA A 1 92 ? 21.308 -5.586 -15.817 1.00 92.81 92 ALA A C 1
ATOM 755 O O . ALA A 1 92 ? 20.112 -5.566 -15.519 1.00 92.81 92 ALA A O 1
ATOM 756 N N . ASP A 1 93 ? 21.891 -6.673 -16.331 1.00 93.69 93 ASP A N 1
ATOM 757 C CA . ASP A 1 93 ? 21.174 -7.898 -16.736 1.00 93.69 93 ASP A CA 1
ATOM 758 C C . ASP A 1 93 ? 20.365 -8.552 -15.602 1.00 93.69 93 ASP A C 1
ATOM 760 O O . ASP A 1 93 ? 19.461 -9.354 -15.835 1.00 93.69 93 ASP A O 1
ATOM 764 N N . VAL A 1 94 ? 20.674 -8.214 -14.346 1.00 94.50 94 VAL A N 1
ATOM 765 C CA . VAL A 1 94 ? 19.967 -8.724 -13.165 1.00 94.50 94 VAL A CA 1
ATOM 766 C C . VAL A 1 94 ? 18.607 -8.059 -12.940 1.00 94.50 94 VAL A C 1
ATOM 768 O O . VAL A 1 94 ? 17.807 -8.594 -12.172 1.00 94.50 94 VAL A O 1
ATOM 771 N N . TYR A 1 95 ? 18.327 -6.916 -13.575 1.00 95.81 95 TYR A N 1
ATOM 772 C CA . TYR A 1 95 ? 17.116 -6.127 -13.335 1.00 95.81 95 TYR A CA 1
ATOM 773 C C . TYR A 1 95 ? 15.810 -6.931 -13.491 1.00 95.81 95 TYR A C 1
ATOM 775 O O . TYR A 1 95 ? 15.030 -6.932 -12.536 1.00 95.81 95 TYR A O 1
ATOM 783 N N . PRO A 1 96 ? 15.577 -7.693 -14.583 1.00 93.88 96 PRO A N 1
ATOM 784 C CA . PRO A 1 96 ? 14.352 -8.482 -14.736 1.00 93.88 96 PRO A CA 1
ATOM 785 C C . PRO A 1 96 ? 14.119 -9.453 -13.572 1.00 93.88 96 PRO A C 1
ATOM 787 O O . PRO A 1 96 ? 13.033 -9.496 -13.002 1.00 93.88 96 PRO A O 1
ATOM 790 N N . ARG A 1 97 ? 15.170 -10.166 -13.147 1.00 94.56 97 ARG A N 1
ATOM 791 C CA . ARG A 1 97 ? 15.092 -11.102 -12.018 1.00 94.56 97 ARG A CA 1
ATOM 792 C C . ARG A 1 97 ? 14.811 -10.386 -10.693 1.00 94.56 97 ARG A C 1
ATOM 794 O O . ARG A 1 97 ? 14.100 -10.919 -9.851 1.00 94.56 97 ARG A O 1
ATOM 801 N N . ARG A 1 98 ? 15.361 -9.186 -10.490 1.00 95.38 98 ARG A N 1
ATOM 802 C CA . ARG A 1 98 ? 15.130 -8.399 -9.268 1.00 95.38 98 ARG A CA 1
ATOM 803 C C . ARG A 1 98 ? 13.694 -7.888 -9.165 1.00 95.38 98 ARG A C 1
ATOM 805 O O . ARG A 1 98 ? 13.157 -7.878 -8.062 1.00 95.38 98 ARG A O 1
ATOM 812 N N . ILE A 1 99 ? 13.063 -7.542 -10.290 1.00 95.44 99 ILE A N 1
ATOM 813 C CA . ILE A 1 99 ? 11.626 -7.233 -10.321 1.00 95.44 99 ILE A CA 1
ATOM 814 C C . ILE A 1 99 ? 10.808 -8.456 -9.889 1.00 95.44 99 ILE A C 1
ATOM 816 O O . ILE A 1 99 ? 9.905 -8.322 -9.066 1.00 95.44 99 ILE A O 1
ATOM 820 N N . ASP A 1 100 ? 11.130 -9.648 -10.401 1.00 94.31 100 ASP A N 1
ATOM 821 C CA . ASP A 1 100 ? 10.423 -10.880 -10.025 1.00 94.31 100 ASP A CA 1
ATOM 822 C C . ASP A 1 100 ? 10.519 -11.157 -8.522 1.00 94.31 100 ASP A C 1
ATOM 824 O O . ASP A 1 100 ? 9.519 -11.486 -7.883 1.00 94.31 100 ASP A O 1
ATOM 828 N N . ASP A 1 101 ? 11.718 -11.016 -7.954 1.00 95.00 101 ASP A N 1
ATOM 829 C CA . ASP A 1 101 ? 11.952 -11.213 -6.524 1.00 95.00 101 ASP A CA 1
ATOM 830 C C . ASP A 1 101 ? 11.199 -10.168 -5.679 1.00 95.00 101 ASP A C 1
ATOM 832 O O . ASP A 1 101 ? 10.635 -10.517 -4.642 1.00 95.00 101 ASP A O 1
ATOM 836 N N . TYR A 1 102 ? 11.125 -8.913 -6.141 1.00 97.19 102 TYR A N 1
ATOM 837 C CA . TYR A 1 102 ? 10.330 -7.868 -5.492 1.00 97.19 102 TYR A CA 1
ATOM 838 C C . TYR A 1 102 ? 8.841 -8.221 -5.451 1.00 97.19 102 TYR A C 1
ATOM 840 O O . TYR A 1 102 ? 8.242 -8.175 -4.381 1.00 97.19 102 TYR A O 1
ATOM 848 N N . PHE A 1 103 ? 8.245 -8.632 -6.575 1.00 96.50 103 PHE A N 1
ATOM 849 C CA . PHE A 1 103 ? 6.821 -8.982 -6.603 1.00 96.50 103 PHE A CA 1
ATOM 850 C C . PHE A 1 103 ? 6.491 -10.210 -5.755 1.00 96.50 103 PHE A C 1
ATOM 852 O O . PHE A 1 103 ? 5.440 -10.235 -5.125 1.00 96.50 103 PHE A O 1
ATOM 859 N N . LYS A 1 104 ? 7.380 -11.211 -5.697 1.00 95.44 104 LYS A N 1
ATOM 860 C CA . LYS A 1 104 ? 7.199 -12.365 -4.800 1.00 95.44 104 LYS A CA 1
ATOM 861 C C . LYS A 1 104 ? 7.168 -11.939 -3.336 1.00 95.44 104 LYS A C 1
ATOM 863 O O . LYS A 1 104 ? 6.335 -12.427 -2.580 1.00 95.44 104 LYS A O 1
ATOM 868 N N . LEU A 1 105 ? 8.074 -11.042 -2.944 1.00 96.94 105 LEU A N 1
ATOM 869 C CA . LEU A 1 105 ? 8.108 -10.520 -1.581 1.00 96.94 105 LEU A CA 1
ATOM 870 C C . LEU A 1 105 ? 6.868 -9.674 -1.278 1.00 96.94 105 LEU A C 1
ATOM 872 O O . LEU A 1 105 ? 6.286 -9.836 -0.214 1.00 96.94 105 LEU A O 1
ATOM 876 N N . LEU A 1 106 ? 6.456 -8.818 -2.217 1.00 98.06 106 LEU A N 1
ATOM 877 C CA . LEU A 1 106 ? 5.259 -7.992 -2.078 1.00 98.06 106 LEU A CA 1
ATOM 878 C C . LEU A 1 106 ? 3.998 -8.852 -1.921 1.00 98.06 106 LEU A C 1
ATOM 880 O O . LEU A 1 106 ? 3.223 -8.627 -1.008 1.00 98.06 106 LEU A O 1
ATOM 884 N N . GLN A 1 107 ? 3.824 -9.892 -2.740 1.00 97.19 107 GLN A N 1
ATOM 885 C CA . GLN A 1 107 ? 2.697 -10.821 -2.592 1.00 97.19 107 GLN A CA 1
ATOM 886 C C . GLN A 1 107 ? 2.702 -11.520 -1.230 1.00 97.19 107 GLN A C 1
ATOM 888 O O . GLN A 1 107 ? 1.686 -11.531 -0.548 1.00 97.19 107 GLN A O 1
ATOM 893 N N . PHE A 1 108 ? 3.855 -12.048 -0.807 1.00 97.25 108 PHE A N 1
ATOM 894 C CA . PHE A 1 108 ? 3.981 -12.689 0.501 1.00 97.25 108 PHE A CA 1
ATOM 895 C C . PHE A 1 108 ? 3.660 -11.733 1.661 1.00 97.25 108 PHE A C 1
ATOM 897 O O . PHE A 1 108 ? 3.068 -12.147 2.659 1.00 97.25 108 PHE A O 1
ATOM 904 N N . HIS A 1 109 ? 4.065 -10.469 1.535 1.00 98.06 109 HIS A N 1
ATOM 905 C CA . HIS A 1 109 ? 3.749 -9.418 2.493 1.00 98.06 109 HIS A CA 1
ATOM 906 C C . HIS A 1 109 ? 2.237 -9.165 2.559 1.00 98.06 109 HIS A C 1
ATOM 908 O O . HIS A 1 109 ? 1.672 -9.306 3.641 1.00 98.06 109 HIS A O 1
ATOM 914 N N . ASN A 1 110 ? 1.588 -8.915 1.417 1.00 98.12 110 ASN A N 1
ATOM 915 C CA . ASN A 1 110 ? 0.143 -8.684 1.340 1.00 98.12 110 ASN A CA 1
ATOM 916 C C . ASN A 1 110 ? -0.657 -9.872 1.898 1.00 98.12 110 ASN A C 1
ATOM 918 O O . ASN A 1 110 ? -1.578 -9.682 2.685 1.00 98.12 110 ASN A O 1
ATOM 922 N N . ASP A 1 111 ? -0.284 -11.104 1.539 1.00 97.75 111 ASP A N 1
ATOM 923 C CA . ASP A 1 111 ? -0.946 -12.312 2.045 1.00 97.75 111 ASP A CA 1
ATOM 924 C C . ASP A 1 111 ? -0.777 -12.434 3.573 1.00 97.75 111 ASP A C 1
ATOM 926 O O . ASP A 1 111 ? -1.735 -12.703 4.297 1.00 97.75 111 ASP A O 1
ATOM 930 N N . SER A 1 112 ? 0.431 -12.171 4.088 1.00 97.62 112 SER A N 1
ATOM 931 C CA . SER A 1 112 ? 0.689 -12.183 5.534 1.00 97.62 112 SER A CA 1
ATOM 932 C C . SER A 1 112 ? -0.102 -11.105 6.272 1.00 97.62 112 SER A C 1
ATOM 934 O O . SER A 1 112 ? -0.548 -11.330 7.396 1.00 97.62 112 SER A O 1
ATOM 936 N N . GLU A 1 113 ? -0.243 -9.921 5.685 1.00 98.00 113 GLU A N 1
ATOM 937 C CA . GLU A 1 113 ? -0.997 -8.828 6.280 1.00 98.00 113 GLU A CA 1
ATOM 938 C C . GLU A 1 113 ? -2.500 -9.131 6.319 1.00 98.00 113 GLU A C 1
ATOM 940 O O . GLU A 1 113 ? -3.130 -8.978 7.370 1.00 98.00 113 GLU A O 1
ATOM 945 N N . GLU A 1 114 ? -3.063 -9.638 5.221 1.00 98.12 114 GLU A N 1
ATOM 946 C CA . GLU A 1 114 ? -4.470 -10.041 5.152 1.00 98.12 114 GLU A CA 1
ATOM 947 C C . GLU A 1 114 ? -4.812 -11.086 6.222 1.00 98.12 114 GLU A C 1
ATOM 949 O O . GLU A 1 114 ? -5.814 -10.962 6.931 1.00 98.12 114 GLU A O 1
ATOM 954 N N . GLU A 1 115 ? -3.954 -12.095 6.386 1.00 96.94 115 GLU A N 1
ATOM 955 C CA . GLU A 1 115 ? -4.163 -13.171 7.355 1.00 96.94 115 GLU A CA 1
ATOM 956 C C . GLU A 1 115 ? -3.961 -12.709 8.807 1.00 96.94 115 GLU A C 1
ATOM 958 O O . GLU A 1 115 ? -4.743 -13.058 9.698 1.00 96.94 115 GLU A O 1
ATOM 963 N N . MET A 1 116 ? -2.906 -11.935 9.072 1.00 95.50 116 MET A N 1
ATOM 964 C CA . MET A 1 116 ? -2.452 -11.668 10.442 1.00 95.50 116 MET A CA 1
ATOM 965 C C . MET A 1 116 ? -2.934 -10.333 11.008 1.00 95.50 116 MET A C 1
ATOM 967 O O . MET A 1 116 ? -3.035 -10.201 12.229 1.00 95.50 116 MET A O 1
ATOM 971 N N . ILE A 1 117 ? -3.180 -9.338 10.153 1.00 96.88 117 ILE A N 1
ATOM 972 C CA . ILE A 1 117 ? -3.443 -7.951 10.555 1.00 96.88 117 ILE A CA 1
ATOM 973 C C . ILE A 1 117 ? -4.886 -7.559 10.265 1.00 96.88 117 ILE A C 1
ATOM 975 O O . ILE A 1 117 ? -5.593 -7.114 11.171 1.00 96.88 117 ILE A O 1
ATOM 979 N N . PHE A 1 118 ? -5.348 -7.755 9.030 1.00 97.19 118 PHE A N 1
ATOM 980 C CA . PHE A 1 118 ? -6.669 -7.285 8.600 1.00 97.19 118 PHE A CA 1
ATOM 981 C C . PHE A 1 118 ? -7.823 -7.999 9.306 1.00 97.19 118 PHE A C 1
ATOM 983 O O . PHE A 1 118 ? -8.889 -7.416 9.503 1.00 97.19 118 PHE A O 1
ATOM 990 N N . THR A 1 119 ? -7.598 -9.220 9.792 1.00 94.12 119 THR A N 1
ATOM 991 C CA . THR A 1 119 ? -8.569 -9.955 10.615 1.00 94.12 119 THR A CA 1
ATOM 992 C C . THR A 1 119 ? -8.981 -9.195 11.882 1.00 94.12 119 THR A C 1
ATOM 994 O O . THR A 1 119 ? -10.136 -9.294 12.299 1.00 94.12 119 THR A O 1
ATOM 997 N N . ALA A 1 120 ? -8.095 -8.366 12.447 1.00 95.62 120 ALA A N 1
ATOM 998 C CA . ALA A 1 120 ? -8.384 -7.562 13.633 1.00 95.62 120 ALA A CA 1
ATOM 999 C C . ALA A 1 120 ? -9.281 -6.340 13.354 1.00 95.62 120 ALA A C 1
ATOM 1001 O O . ALA A 1 120 ? -9.819 -5.760 14.297 1.00 95.62 120 ALA A O 1
ATOM 1002 N N . TRP A 1 121 ? -9.486 -5.948 12.089 1.00 96.19 121 TRP A N 1
ATOM 1003 C CA . TRP A 1 121 ? -10.334 -4.804 11.726 1.00 96.19 121 TRP A CA 1
ATOM 1004 C C . TRP A 1 121 ? -11.765 -4.961 12.243 1.00 96.19 121 TRP A C 1
ATOM 1006 O O . TRP A 1 121 ? -12.326 -4.036 12.824 1.00 96.19 121 TRP A O 1
ATOM 1016 N N . ASN A 1 122 ? -12.343 -6.156 12.099 1.00 92.62 122 ASN A N 1
ATOM 1017 C CA . ASN A 1 122 ? -13.725 -6.430 12.502 1.00 92.62 122 ASN A CA 1
ATOM 1018 C C . ASN A 1 122 ? -13.930 -6.449 14.024 1.00 92.62 122 ASN A C 1
ATOM 1020 O O . ASN A 1 122 ? -15.069 -6.414 14.486 1.00 92.62 122 ASN A O 1
ATOM 1024 N N . GLU A 1 123 ? -12.848 -6.491 14.803 1.00 95.75 123 GLU A N 1
ATOM 1025 C CA . GLU A 1 123 ? -12.901 -6.370 16.261 1.00 95.75 123 GLU A CA 1
ATOM 1026 C C . GLU A 1 123 ? -12.997 -4.902 16.721 1.00 95.75 123 GLU A C 1
ATOM 1028 O O . GLU A 1 123 ? -13.286 -4.634 17.889 1.00 95.75 123 GLU A O 1
ATOM 1033 N N . LEU A 1 124 ? -12.757 -3.939 15.822 1.00 96.94 124 LEU A N 1
ATOM 1034 C CA . LEU A 1 124 ? -12.768 -2.518 16.151 1.00 96.94 124 LEU A CA 1
ATOM 1035 C C . LEU A 1 124 ? -14.199 -1.965 16.286 1.00 96.94 124 LEU A C 1
ATOM 1037 O O . LEU A 1 124 ? -15.084 -2.297 15.486 1.00 96.94 124 LEU A O 1
ATOM 1041 N N . PRO A 1 125 ? -14.432 -1.044 17.241 1.00 96.81 125 PRO A N 1
ATOM 1042 C CA . PRO A 1 125 ? -15.664 -0.265 17.301 1.00 96.81 125 PRO A CA 1
ATOM 1043 C C . PRO A 1 125 ? -15.985 0.414 15.963 1.00 96.81 125 PRO A C 1
ATOM 1045 O O . PRO A 1 125 ? -15.093 0.920 15.285 1.00 96.81 125 PRO A O 1
ATOM 1048 N N . ALA A 1 126 ? -17.271 0.482 15.604 1.00 95.50 126 ALA A N 1
ATOM 1049 C CA . ALA A 1 126 ? -17.713 1.116 14.356 1.00 95.50 126 ALA A CA 1
ATOM 1050 C C . ALA A 1 126 ? -17.194 2.558 14.213 1.00 95.50 126 ALA A C 1
ATOM 1052 O O . ALA A 1 126 ? -16.636 2.896 13.178 1.00 95.50 126 ALA A O 1
ATOM 1053 N N . ALA A 1 127 ? -17.259 3.350 15.288 1.00 95.81 127 ALA A N 1
ATOM 1054 C CA . ALA A 1 127 ? -16.773 4.729 15.294 1.00 95.81 127 ALA A CA 1
ATOM 1055 C C . ALA A 1 127 ? -15.273 4.853 14.959 1.00 95.81 127 ALA A C 1
ATOM 1057 O O . ALA A 1 127 ? -14.873 5.797 14.286 1.00 95.81 127 ALA A O 1
ATOM 1058 N N . ASP A 1 128 ? -14.442 3.896 15.388 1.00 97.25 128 ASP A N 1
ATOM 1059 C CA . ASP A 1 128 ? -13.011 3.911 15.058 1.00 97.25 128 ASP A CA 1
ATOM 1060 C C . ASP A 1 128 ? -12.771 3.567 13.588 1.00 97.25 128 ASP A C 1
ATOM 1062 O O . ASP A 1 128 ? -11.903 4.152 12.942 1.00 97.25 128 ASP A O 1
ATOM 1066 N N . ARG A 1 129 ? -13.546 2.615 13.053 1.00 96.50 129 ARG A N 1
ATOM 1067 C CA . ARG A 1 129 ? -13.478 2.235 11.638 1.00 96.50 129 ARG A CA 1
ATOM 1068 C C . ARG A 1 129 ? -13.936 3.371 10.733 1.00 96.50 129 ARG A C 1
ATOM 1070 O O . ARG A 1 129 ? -13.309 3.610 9.703 1.00 96.50 129 ARG A O 1
ATOM 1077 N N . GLU A 1 130 ? -14.988 4.082 11.124 1.00 95.25 130 GLU A N 1
ATOM 1078 C CA . GLU A 1 130 ? -15.496 5.266 10.425 1.00 95.25 130 GLU A CA 1
ATOM 1079 C C . GLU A 1 130 ? -14.458 6.400 10.418 1.00 95.25 130 GLU A C 1
ATOM 1081 O O . GLU A 1 130 ? -14.122 6.899 9.344 1.00 95.25 130 GLU A O 1
ATOM 1086 N N . ASP A 1 131 ? -13.875 6.746 11.576 1.00 95.62 131 ASP A N 1
ATOM 1087 C CA . ASP A 1 131 ? -12.819 7.770 11.672 1.00 95.62 131 ASP A CA 1
ATOM 1088 C C . ASP A 1 131 ? -11.591 7.412 10.823 1.00 95.62 131 ASP A C 1
ATOM 1090 O O . ASP A 1 131 ? -11.112 8.221 10.022 1.00 95.62 131 ASP A O 1
ATOM 1094 N N . ALA A 1 132 ? -11.109 6.171 10.930 1.00 96.94 132 ALA A N 1
ATOM 1095 C CA . ALA A 1 132 ? -9.992 5.697 10.121 1.00 96.94 132 ALA A CA 1
ATOM 1096 C C . ALA A 1 132 ? -10.310 5.733 8.621 1.00 96.94 132 ALA A C 1
ATOM 1098 O O . ALA A 1 132 ? -9.465 6.151 7.833 1.00 96.94 132 ALA A O 1
ATOM 1099 N N . SER A 1 133 ? -11.528 5.363 8.220 1.00 96.56 133 SER A N 1
ATOM 1100 C CA . SER A 1 133 ? -11.954 5.403 6.816 1.00 96.56 133 SER A CA 1
ATOM 1101 C C . SER A 1 133 ? -12.030 6.830 6.272 1.00 96.56 133 SER A C 1
ATOM 1103 O O . SER A 1 133 ? -11.617 7.073 5.139 1.00 96.56 133 SER A O 1
ATOM 1105 N N . ALA A 1 134 ? -12.483 7.794 7.077 1.00 94.50 134 ALA A N 1
ATOM 1106 C CA . ALA A 1 134 ? -12.476 9.205 6.698 1.00 94.50 134 ALA A CA 1
ATOM 1107 C C . ALA A 1 134 ? -11.041 9.734 6.514 1.00 94.50 134 ALA A C 1
ATOM 1109 O O . ALA A 1 134 ? -10.724 10.347 5.494 1.00 94.50 134 ALA A O 1
ATOM 1110 N N . ARG A 1 135 ? -10.136 9.426 7.452 1.00 95.62 135 ARG A N 1
ATOM 1111 C CA . ARG A 1 135 ? -8.713 9.808 7.358 1.00 95.62 135 ARG A CA 1
ATOM 1112 C C . ARG A 1 135 ? -8.018 9.163 6.157 1.00 95.62 135 ARG A C 1
ATOM 1114 O O . ARG A 1 135 ? -7.250 9.824 5.457 1.00 95.62 135 ARG A O 1
ATOM 1121 N N . ALA A 1 136 ? -8.320 7.894 5.893 1.00 95.69 136 ALA A N 1
ATOM 1122 C CA . ALA A 1 136 ? -7.849 7.175 4.718 1.00 95.69 136 ALA A CA 1
ATOM 1123 C C . ALA A 1 136 ? -8.330 7.828 3.416 1.00 95.69 136 ALA A C 1
ATOM 1125 O O . ALA A 1 136 ? -7.573 7.890 2.449 1.00 95.69 136 ALA A O 1
ATOM 1126 N N . ALA A 1 137 ? -9.551 8.373 3.395 1.00 93.94 137 ALA A N 1
ATOM 1127 C CA . ALA A 1 137 ? -10.107 9.016 2.206 1.00 93.94 137 ALA A CA 1
ATOM 1128 C C . ALA A 1 137 ? -9.310 10.266 1.844 1.00 93.94 137 ALA A C 1
ATOM 1130 O O . ALA A 1 137 ? -8.982 10.482 0.675 1.00 93.94 137 ALA A O 1
ATOM 1131 N N . ASP A 1 138 ? -8.942 11.057 2.849 1.00 93.50 138 ASP A N 1
ATOM 1132 C CA . ASP A 1 138 ? -8.091 12.225 2.660 1.00 93.50 138 ASP A CA 1
ATOM 1133 C C . ASP A 1 138 ? -6.693 11.828 2.169 1.00 93.50 138 ASP A C 1
ATOM 1135 O O . ASP A 1 138 ? -6.170 12.444 1.236 1.00 93.50 138 ASP A O 1
ATOM 1139 N N . SER A 1 139 ? -6.095 10.783 2.750 1.00 94.50 139 SER A N 1
ATOM 1140 C CA . SER A 1 139 ? -4.809 10.226 2.305 1.00 94.50 139 SER A CA 1
ATOM 1141 C C . SER A 1 139 ? -4.851 9.748 0.850 1.00 94.50 139 SER A C 1
ATOM 1143 O O . SER A 1 139 ? -4.028 10.175 0.036 1.00 94.50 139 SER A O 1
ATOM 1145 N N . ALA A 1 140 ? -5.853 8.947 0.484 1.00 94.12 140 ALA A N 1
ATOM 1146 C CA . ALA A 1 140 ? -6.030 8.435 -0.872 1.00 94.12 140 ALA A CA 1
ATOM 1147 C C . ALA A 1 140 ? -6.234 9.569 -1.892 1.00 94.12 140 ALA A C 1
ATOM 1149 O O . ALA A 1 140 ? -5.651 9.540 -2.976 1.00 94.12 140 ALA A O 1
ATOM 1150 N N . ARG A 1 141 ? -6.988 10.623 -1.546 1.00 93.44 141 ARG A N 1
ATOM 1151 C CA . ARG A 1 141 ? -7.161 11.808 -2.411 1.00 93.44 141 ARG A CA 1
ATOM 1152 C C . ARG A 1 141 ? -5.855 12.568 -2.626 1.00 93.44 141 ARG A C 1
ATOM 1154 O O . ARG A 1 141 ? -5.560 12.956 -3.757 1.00 93.44 141 ARG A O 1
ATOM 1161 N N . ARG A 1 142 ? -5.045 12.757 -1.576 1.00 92.25 142 ARG A N 1
ATOM 1162 C CA . ARG A 1 142 ? -3.713 13.376 -1.716 1.00 92.25 142 ARG A CA 1
ATOM 1163 C C . ARG A 1 142 ? -2.825 12.552 -2.645 1.00 92.25 142 ARG A C 1
ATOM 1165 O O . ARG A 1 142 ? -2.215 13.110 -3.559 1.00 92.25 142 ARG A O 1
ATOM 1172 N N . CYS A 1 143 ? -2.825 11.236 -2.476 1.00 93.94 143 CYS A N 1
ATOM 1173 C CA . CYS A 1 143 ? -2.121 10.297 -3.344 1.00 93.94 143 CYS A CA 1
ATOM 1174 C C . CYS A 1 143 ? -2.583 10.353 -4.805 1.00 93.94 143 CYS A C 1
ATOM 1176 O O . CYS A 1 143 ? -1.758 10.460 -5.712 1.00 93.94 143 CYS A O 1
ATOM 1178 N N . ALA A 1 144 ? -3.896 10.371 -5.038 1.00 92.56 144 ALA A N 1
ATOM 1179 C CA . ALA A 1 144 ? -4.487 10.518 -6.365 1.00 92.56 144 ALA A CA 1
ATOM 1180 C C . ALA A 1 144 ? -4.078 11.825 -7.059 1.00 92.56 144 ALA A C 1
ATOM 1182 O O . ALA A 1 144 ? -3.849 11.832 -8.264 1.00 92.56 144 ALA A O 1
ATOM 1183 N N . SER A 1 145 ? -3.945 12.917 -6.301 1.00 89.81 145 SER A N 1
ATOM 1184 C CA . SER A 1 145 ? -3.575 14.229 -6.848 1.00 89.81 145 SER A CA 1
ATOM 1185 C C . SER A 1 145 ? -2.085 14.396 -7.168 1.00 89.81 145 SER A C 1
ATOM 1187 O O . SER A 1 145 ? -1.719 15.314 -7.899 1.00 89.81 145 SER A O 1
ATOM 1189 N N . SER A 1 146 ? -1.217 13.549 -6.605 1.00 80.38 146 SER A N 1
ATOM 1190 C CA . SER A 1 146 ? 0.237 13.778 -6.579 1.00 80.38 146 SER A CA 1
ATOM 1191 C C . SER A 1 146 ? 1.066 12.692 -7.259 1.00 80.38 146 SER A C 1
ATOM 1193 O O . SER A 1 146 ? 2.281 12.846 -7.381 1.00 80.38 146 SER A O 1
ATOM 1195 N N . GLY A 1 147 ? 0.444 11.618 -7.742 1.00 79.94 147 GLY A N 1
ATOM 1196 C CA . GLY A 1 147 ? 1.195 10.528 -8.341 1.00 79.94 147 GLY A CA 1
ATOM 1197 C C . GLY A 1 147 ? 0.342 9.506 -9.081 1.00 79.94 147 GLY A C 1
ATOM 1198 O O . GLY A 1 147 ? -0.837 9.728 -9.352 1.00 79.94 147 GLY A O 1
ATOM 1199 N N . PRO A 1 148 ? 0.934 8.357 -9.433 1.00 93.12 148 PRO A N 1
ATOM 1200 C CA . PRO A 1 148 ? 0.296 7.335 -10.253 1.00 93.12 148 PRO A CA 1
ATOM 1201 C C . PRO A 1 148 ? -0.716 6.467 -9.484 1.00 93.12 148 PRO A C 1
ATOM 1203 O O . PRO A 1 148 ? -1.040 5.369 -9.930 1.00 93.12 148 PRO A O 1
ATOM 1206 N N . TYR A 1 149 ? -1.220 6.938 -8.340 1.00 95.62 149 TYR A N 1
ATOM 1207 C CA . TYR A 1 149 ? -2.097 6.176 -7.453 1.00 95.62 149 TYR A CA 1
ATOM 1208 C C . TYR A 1 149 ? -3.293 5.576 -8.202 1.00 95.62 149 TYR A C 1
ATOM 1210 O O . TYR A 1 149 ? -3.410 4.361 -8.253 1.00 95.62 149 TYR A O 1
ATOM 1218 N N . LEU A 1 150 ? -4.102 6.400 -8.885 1.00 95.19 150 LEU A N 1
ATOM 1219 C CA . LEU A 1 150 ? -5.295 5.933 -9.612 1.00 95.19 150 LEU A CA 1
ATOM 1220 C C . LEU A 1 150 ? -4.974 4.903 -10.707 1.00 95.19 150 LEU A C 1
ATOM 1222 O O . LEU A 1 150 ? -5.793 4.044 -11.020 1.00 95.19 150 LEU A O 1
ATOM 1226 N N . ARG A 1 151 ? -3.779 4.983 -11.306 1.00 95.75 151 ARG A N 1
ATOM 1227 C CA . ARG A 1 151 ? -3.344 4.037 -12.339 1.00 95.75 151 ARG A CA 1
ATOM 1228 C C . ARG A 1 151 ? -3.113 2.649 -11.752 1.00 95.75 151 ARG A C 1
ATOM 1230 O O . ARG A 1 151 ? -3.491 1.668 -12.385 1.00 95.75 151 ARG A O 1
ATOM 1237 N N . TYR A 1 152 ? -2.449 2.571 -10.601 1.00 97.00 152 TYR A N 1
ATOM 1238 C CA . TYR A 1 152 ? -2.027 1.293 -10.025 1.00 97.00 152 TYR A CA 1
ATOM 1239 C C . TYR A 1 152 ? -3.017 0.720 -9.017 1.00 97.00 152 TYR A C 1
ATOM 1241 O O . TYR A 1 152 ? -3.079 -0.497 -8.892 1.00 97.00 152 TYR A O 1
ATOM 1249 N N . SER A 1 153 ? -3.833 1.563 -8.383 1.00 96.12 153 SER A N 1
ATOM 1250 C CA . SER A 1 153 ? -4.943 1.119 -7.543 1.00 96.12 153 SER A CA 1
ATOM 1251 C C . SER A 1 153 ? -6.175 0.704 -8.338 1.00 96.12 153 SER A C 1
ATOM 1253 O O . SER A 1 153 ? -7.135 0.264 -7.731 1.00 96.12 153 SER A O 1
ATOM 1255 N N . GLY A 1 154 ? -6.218 0.912 -9.661 1.00 93.69 154 GLY A N 1
ATOM 1256 C CA . GLY A 1 154 ? -7.380 0.568 -10.494 1.00 93.69 154 GLY A CA 1
ATOM 1257 C C . GLY A 1 154 ? -8.640 1.406 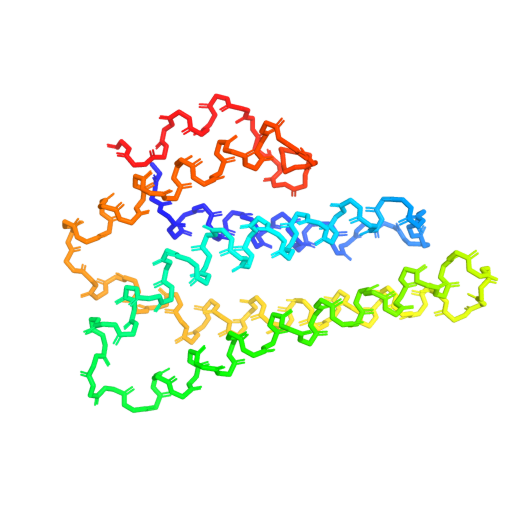-10.220 1.00 93.69 154 GLY A C 1
ATOM 1258 O O . GLY A 1 154 ? -9.673 1.219 -10.870 1.00 93.69 154 GLY A O 1
ATOM 1259 N N . LEU A 1 155 ? -8.571 2.363 -9.291 1.00 93.69 155 LEU A N 1
ATOM 1260 C CA . LEU A 1 155 ? -9.707 3.169 -8.871 1.00 93.69 155 LEU A CA 1
ATOM 1261 C C . LEU A 1 155 ? -9.979 4.322 -9.838 1.00 93.69 155 LEU A C 1
ATOM 1263 O O . LEU A 1 155 ? -9.087 5.041 -10.288 1.00 93.69 155 LEU A O 1
ATOM 1267 N N . ALA A 1 156 ? -11.263 4.582 -10.074 1.00 91.25 156 ALA A N 1
ATOM 1268 C CA . ALA A 1 156 ? -11.691 5.857 -10.628 1.00 91.25 156 ALA A CA 1
ATOM 1269 C C . ALA A 1 156 ? -11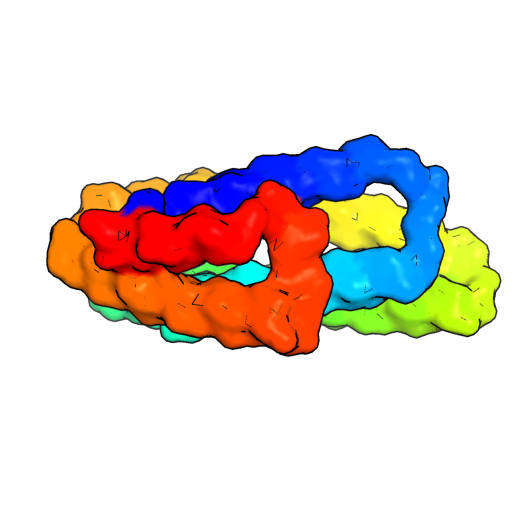.659 6.937 -9.535 1.00 91.25 156 ALA A C 1
ATOM 1271 O O . ALA A 1 156 ? -12.033 6.677 -8.395 1.00 91.25 156 ALA A O 1
ATOM 1272 N N . GLU A 1 157 ? -11.324 8.178 -9.892 1.00 88.00 157 GLU A N 1
ATOM 1273 C CA . GLU A 1 157 ? -11.280 9.307 -8.946 1.00 88.00 157 GLU A CA 1
ATOM 1274 C C . GLU A 1 157 ? -12.592 9.473 -8.156 1.00 88.00 157 GLU A C 1
ATOM 1276 O O . GLU A 1 157 ? -12.583 9.653 -6.940 1.00 88.00 157 GLU A O 1
ATOM 1281 N N . ARG A 1 158 ? -13.740 9.308 -8.830 1.00 88.50 158 ARG A N 1
ATOM 1282 C CA . ARG A 1 158 ? -15.067 9.351 -8.192 1.00 88.50 158 ARG A CA 1
ATOM 1283 C C . ARG A 1 158 ? -15.241 8.312 -7.082 1.00 88.50 158 ARG A C 1
ATOM 1285 O O . ARG A 1 158 ? -16.033 8.540 -6.174 1.00 88.50 158 ARG A O 1
ATOM 1292 N N . THR A 1 159 ? -14.530 7.184 -7.150 1.00 88.31 159 THR A N 1
ATOM 1293 C CA . THR A 1 159 ? -14.640 6.103 -6.166 1.00 88.31 159 THR A CA 1
ATOM 1294 C C . THR A 1 159 ? -14.146 6.557 -4.794 1.00 88.31 159 THR A C 1
ATOM 1296 O O . THR A 1 159 ? -14.759 6.212 -3.788 1.00 88.31 159 THR A O 1
ATOM 1299 N N . LEU A 1 160 ? -13.140 7.440 -4.752 1.00 86.38 160 LEU A N 1
ATOM 1300 C CA . LEU A 1 160 ? -12.632 8.051 -3.515 1.00 86.38 160 LEU A CA 1
ATOM 1301 C C . LEU A 1 160 ? -13.680 8.930 -2.817 1.00 86.38 160 LEU A C 1
ATOM 1303 O O . LEU A 1 160 ? -13.579 9.204 -1.622 1.00 86.38 160 LEU A O 1
ATOM 1307 N N . GLY A 1 161 ? -14.706 9.357 -3.561 1.00 83.25 161 GLY A N 1
ATOM 1308 C CA . GLY A 1 161 ? -15.889 10.026 -3.040 1.00 83.25 161 GLY A CA 1
ATOM 1309 C C . GLY A 1 161 ? -16.643 9.196 -2.005 1.00 83.25 161 GLY A C 1
ATOM 1310 O O . GLY A 1 161 ? -17.152 9.776 -1.056 1.00 83.25 161 GLY A O 1
ATOM 1311 N N . TYR A 1 162 ? -16.679 7.871 -2.169 1.00 84.75 162 TYR A N 1
ATOM 1312 C CA . TYR A 1 162 ? -17.485 6.938 -1.372 1.00 84.75 162 TYR A CA 1
ATOM 1313 C C . TYR A 1 162 ? -16.720 6.277 -0.213 1.00 84.75 162 TYR A C 1
ATOM 1315 O O . TYR A 1 162 ? -17.253 5.369 0.433 1.00 84.75 162 TYR A O 1
ATOM 1323 N N . LEU A 1 163 ? -15.464 6.671 0.020 1.00 82.06 163 LEU A N 1
ATOM 1324 C CA . LEU A 1 163 ? -14.683 6.175 1.148 1.00 82.06 163 LEU A CA 1
ATOM 1325 C C . LEU A 1 163 ? -15.051 6.957 2.415 1.00 82.06 163 LEU A C 1
ATOM 1327 O O . LEU A 1 163 ? -15.015 8.188 2.402 1.00 82.06 163 LEU A O 1
ATOM 1331 N N . GLY A 1 164 ? -15.427 6.250 3.484 1.00 69.25 164 GLY A N 1
ATOM 1332 C CA . GLY A 1 164 ? -15.852 6.869 4.749 1.00 69.25 164 GLY A CA 1
ATOM 1333 C C . GLY A 1 164 ? -17.249 7.514 4.733 1.00 69.25 164 GLY A C 1
ATOM 1334 O O . GLY A 1 164 ? -17.568 8.258 5.657 1.00 69.25 164 GLY A O 1
ATOM 1335 N N . GLN A 1 165 ? 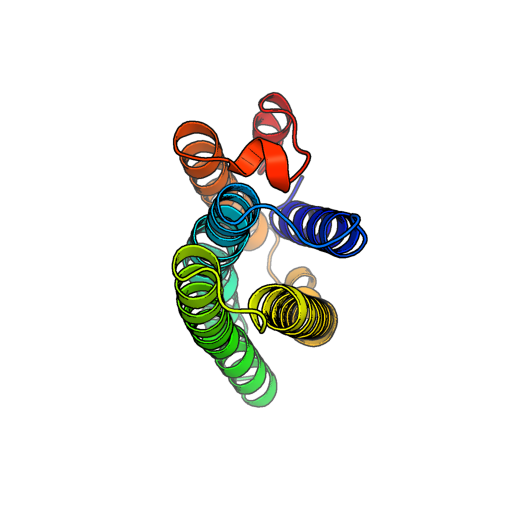-18.059 7.247 3.697 1.00 70.62 165 GLN A N 1
ATOM 1336 C CA . GLN A 1 165 ? -19.519 7.449 3.699 1.00 70.62 165 GLN A CA 1
ATOM 1337 C C . GLN A 1 165 ? -20.223 6.149 4.082 1.00 70.62 165 GLN A C 1
ATOM 1339 O O . GLN A 1 165 ? -21.264 6.244 4.766 1.00 70.62 165 GLN A O 1
#

Foldseek 3Di:
DFLLVLLVLLLVLLVVVLPDDDDDQLVVLVQLLCLVQVQNLPQQPVVFQLVLCCVVVPPVVVLNVLSVVLNVLSVVLVVLSVVLSVCNVVVHPCNRVSSNVSSVSVNVSSVSCVVRPSVCVVVDDPVSRLVSQVSSLVSLLVDVVPGCNCVRSVDDPCVSVPGSD